Protein AF-A0A4Y2LRC3-F1 (afdb_monomer)

Solvent-accessible surface area (backbone atoms only — not comparable to full-atom values): 7958 Å² total; per-residue (Å²): 141,56,68,66,56,61,59,47,15,50,54,50,37,51,53,45,51,50,26,53,52,50,36,50,54,37,53,48,42,72,73,71,51,84,65,91,45,75,64,59,52,50,51,45,52,53,51,36,53,51,31,51,5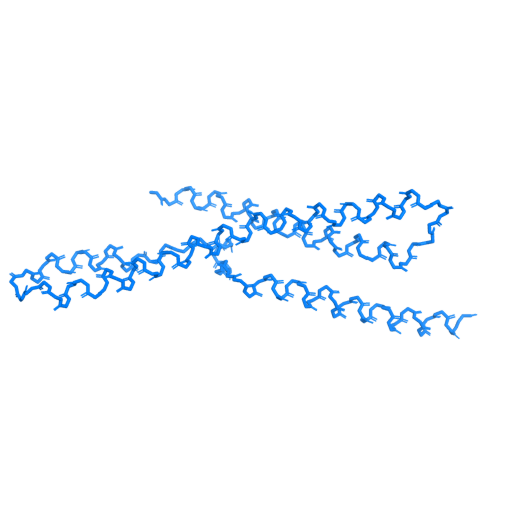1,54,40,47,66,54,46,52,58,39,21,49,53,36,51,51,46,52,53,52,47,52,52,58,62,50,49,64,75,72,54,67,96,83,55,70,65,64,52,51,54,52,48,56,61,68,64,55,82,80,63,62,29,40,62,83,76,38,75,41,43,73,63,57,56,55,48,54,53,50,49,52,50,51,51,50,51,52,50,57,57,50,50,56,58,54,69,75,74,111

Mean predicted aligned error: 13.16 Å

Foldseek 3Di:
DVVVLQVVLQVLLVLLVVLLVLLLVLLCCLVPPDDPDPVVNVVSVVSNVVSLVSNCVSLVVLQVVQVVLVVVLVVLVVVVVPVDDDCPPVVVVSVVVSVPPDHSANNVPGRRHPVVVVVSVVVSVVVSVVCVVVVVVVVVVD

Sequence (142 aa):
MTDFEECFSFSAFTIVLMSMISLFMTGYEIVFHNYDFPLDLLHSCVYAIYALSHLLLIIVPASITNEATEAAKSVAMSLPYEISSNEKELKFESQKCFFQKKFLTLWNIYVLDRSLIFTAIGTLLTYGILLGTLGKKLSVRM

InterPro domains:
  IPR013604 7TM chemosensory receptor [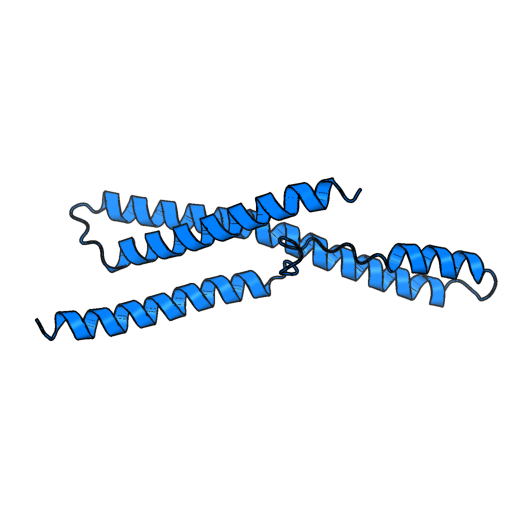PF08395] (3-131)

Organism: Araneus ventricosus (NCBI:txid182803)

Secondary structure (DSSP, 8-state):
--HHHHHHHHHHHHHHHHHHHHHHHHHHHHHH---SSHHHHHHHHHHHHHHHHHHHHHHHHHHHHHHHHHHHHHHHHHHHHHS-TT-HHHHHHHHHHHTS----EETTTEE--HHHHHHHHHHHHHHHHHHHHHHHHHHT--

Radius of gyration: 22.69 Å; Cα contacts (8 Å, |Δi|>4): 76; chains: 1; bounding box: 44×30×73 Å

Nearest PDB structures (foldseek):
  4j2c-assembly1_A  TM=4.897E-01  e=2.246E+00  Homo sapiens

pLDDT: mean 70.22, std 13.09, range [42.66, 89.94]

Structure (mmCIF, N/CA/C/O backbone):
data_AF-A0A4Y2LRC3-F1
#
_entry.id   AF-A0A4Y2LRC3-F1
#
loop_
_atom_site.group_PDB
_atom_site.id
_atom_site.type_symbol
_atom_site.label_atom_id
_atom_site.label_alt_id
_atom_site.label_comp_id
_atom_site.label_asym_id
_atom_site.label_entity_id
_atom_site.label_seq_id
_atom_site.pdbx_PDB_ins_code
_atom_site.Cartn_x
_atom_site.Cartn_y
_atom_site.Cartn_z
_atom_site.occupancy
_atom_site.B_iso_or_equiv
_atom_site.auth_seq_id
_atom_site.auth_comp_id
_atom_site.auth_asym_id
_atom_site.auth_atom_id
_atom_site.pdbx_PDB_model_num
ATOM 1 N N . MET A 1 1 ? -23.329 5.480 14.126 1.00 48.97 1 MET A N 1
ATOM 2 C CA . MET A 1 1 ? -21.961 5.737 13.619 1.00 48.97 1 MET A CA 1
ATOM 3 C C . MET A 1 1 ? -21.475 4.479 12.898 1.00 48.97 1 MET A C 1
ATOM 5 O O . MET A 1 1 ? -20.547 3.829 13.351 1.00 48.97 1 MET A O 1
ATOM 9 N N . THR A 1 2 ? -22.207 4.101 11.849 1.00 53.12 2 THR A N 1
ATOM 10 C CA . THR A 1 2 ? -22.029 2.907 10.994 1.00 53.12 2 THR A CA 1
ATOM 11 C C . THR A 1 2 ? -21.972 3.353 9.529 1.00 53.12 2 THR A C 1
ATOM 13 O O . THR A 1 2 ? -21.102 2.898 8.801 1.00 53.12 2 THR A O 1
ATOM 16 N N . ASP A 1 3 ? -22.752 4.380 9.158 1.00 56.75 3 ASP A N 1
ATOM 17 C CA . ASP A 1 3 ? -22.704 5.022 7.830 1.00 56.75 3 ASP A CA 1
ATOM 18 C C . ASP A 1 3 ? -21.314 5.523 7.418 1.00 56.75 3 ASP A C 1
ATOM 20 O O . ASP A 1 3 ? -20.931 5.433 6.254 1.00 56.75 3 ASP A O 1
ATOM 24 N N . PHE A 1 4 ? -20.543 6.065 8.368 1.00 58.94 4 PHE A N 1
ATOM 25 C CA . PHE A 1 4 ? -19.227 6.635 8.070 1.00 58.94 4 PHE A CA 1
ATOM 26 C C . PHE A 1 4 ? -18.216 5.551 7.689 1.00 58.94 4 PHE A C 1
ATOM 28 O O . PHE A 1 4 ? -17.394 5.757 6.806 1.00 58.94 4 PHE A O 1
ATOM 35 N N . GLU A 1 5 ? -18.296 4.387 8.332 1.00 59.19 5 GLU A N 1
ATOM 36 C CA . GLU A 1 5 ? -17.418 3.256 8.053 1.00 59.19 5 GLU A CA 1
ATOM 37 C C . GLU A 1 5 ? -17.792 2.615 6.717 1.00 59.19 5 GLU A C 1
ATOM 39 O O . GLU A 1 5 ? -16.923 2.417 5.878 1.00 59.19 5 GLU A O 1
ATOM 44 N N . GLU A 1 6 ? -19.082 2.407 6.455 1.00 63.38 6 GLU A N 1
ATOM 45 C CA . GLU A 1 6 ? -19.569 1.808 5.208 1.00 63.38 6 GLU A CA 1
ATOM 46 C C . GLU A 1 6 ? -19.241 2.674 3.975 1.00 63.38 6 GLU A C 1
ATOM 48 O O . GLU A 1 6 ? -18.749 2.164 2.965 1.00 63.38 6 GLU A O 1
ATOM 53 N N . CYS A 1 7 ? -19.397 4.002 4.080 1.00 64.31 7 CYS A N 1
ATOM 54 C CA . CYS A 1 7 ? -19.051 4.933 3.000 1.00 64.31 7 CYS A CA 1
ATOM 55 C C . CYS A 1 7 ? -17.537 5.028 2.754 1.00 64.31 7 CYS A C 1
ATOM 57 O O . CYS A 1 7 ? -17.090 5.084 1.606 1.00 64.31 7 CYS A O 1
ATOM 59 N N . PHE A 1 8 ? -16.729 5.063 3.818 1.00 69.50 8 PHE A N 1
ATOM 60 C CA . PHE A 1 8 ? -15.280 5.231 3.685 1.00 69.50 8 PHE A CA 1
ATOM 61 C C . PHE A 1 8 ? -14.576 3.924 3.318 1.00 69.50 8 PHE A C 1
ATOM 63 O O . PHE A 1 8 ? -13.542 3.945 2.657 1.00 69.50 8 PHE A O 1
ATOM 70 N N . SER A 1 9 ? -15.154 2.788 3.702 1.00 72.44 9 SER A N 1
ATOM 71 C CA . SER A 1 9 ? -14.594 1.459 3.486 1.00 72.44 9 SER A CA 1
ATOM 72 C C . SER A 1 9 ? -14.523 1.090 1.999 1.00 72.44 9 SER A C 1
ATOM 74 O O . SER A 1 9 ? -13.490 0.592 1.546 1.00 72.44 9 SER A O 1
ATOM 76 N N . PHE A 1 10 ? -15.554 1.420 1.207 1.00 73.06 10 PHE A N 1
ATOM 77 C CA . PHE A 1 10 ? -15.517 1.252 -0.253 1.00 73.06 10 PHE A CA 1
ATOM 78 C C . PHE A 1 10 ? -14.471 2.148 -0.909 1.00 73.06 10 PHE A C 1
ATOM 80 O O . PHE A 1 10 ? -13.665 1.695 -1.719 1.00 73.06 10 PHE A O 1
ATOM 87 N N . SER A 1 11 ? -14.468 3.429 -0.535 1.00 78.62 11 SER A N 1
ATOM 88 C CA . SER A 1 11 ? -13.529 4.407 -1.080 1.00 78.62 11 SER A CA 1
ATOM 89 C C . SER A 1 11 ? -12.087 3.990 -0.784 1.00 78.62 11 SER A C 1
ATOM 91 O O . SER A 1 11 ? -11.279 3.853 -1.702 1.00 78.62 11 SER A O 1
ATOM 93 N N . ALA A 1 12 ? -11.785 3.641 0.468 1.00 77.38 12 ALA A N 1
ATOM 94 C CA . ALA A 1 12 ? -10.482 3.127 0.871 1.00 77.38 12 ALA A CA 1
ATOM 95 C C . ALA A 1 12 ? -10.099 1.858 0.095 1.00 77.38 12 ALA A C 1
ATOM 97 O O . ALA A 1 12 ? -8.968 1.766 -0.381 1.00 77.38 12 ALA A O 1
ATOM 98 N N . PHE A 1 13 ? -11.033 0.916 -0.097 1.00 77.12 13 PHE A N 1
ATOM 99 C CA . PHE A 1 13 ? -10.801 -0.281 -0.911 1.00 77.12 13 PHE A CA 1
ATOM 100 C C . PHE A 1 13 ? -10.390 0.072 -2.340 1.00 77.12 13 PHE A C 1
ATOM 102 O O . PHE A 1 13 ? -9.365 -0.405 -2.827 1.00 77.12 13 PHE A O 1
ATOM 109 N N . THR A 1 14 ? -11.158 0.940 -2.999 1.00 79.25 14 THR A N 1
ATOM 110 C CA . THR A 1 14 ? -10.874 1.341 -4.380 1.00 79.25 14 THR A CA 1
ATOM 111 C C . THR A 1 14 ? -9.539 2.069 -4.501 1.00 79.25 14 THR A C 1
ATOM 113 O O . THR A 1 14 ? -8.779 1.774 -5.418 1.00 79.25 14 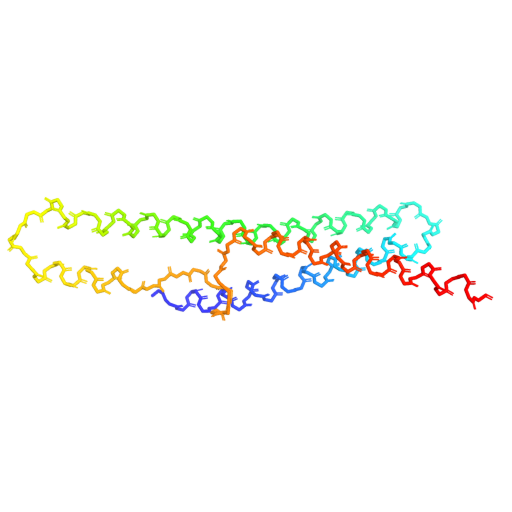THR A O 1
ATOM 116 N N . ILE A 1 15 ? -9.191 2.951 -3.558 1.00 85.50 15 ILE A N 1
ATOM 117 C CA . ILE A 1 15 ? -7.913 3.672 -3.595 1.00 85.50 15 ILE A CA 1
ATOM 118 C C . ILE A 1 15 ? -6.738 2.716 -3.372 1.00 85.50 15 ILE A C 1
ATOM 120 O O . ILE A 1 15 ? -5.737 2.809 -4.083 1.00 85.50 15 ILE A O 1
ATOM 124 N N . VAL A 1 16 ? -6.854 1.774 -2.431 1.00 83.94 16 VAL A N 1
ATOM 125 C CA . VAL A 1 16 ? -5.832 0.741 -2.197 1.00 83.94 16 VAL A CA 1
ATOM 126 C C . VAL A 1 16 ? -5.638 -0.108 -3.453 1.00 83.94 16 VAL A C 1
ATOM 128 O O . VAL A 1 16 ? -4.506 -0.269 -3.905 1.00 83.94 16 VAL A O 1
ATOM 131 N N . LEU A 1 17 ? -6.727 -0.580 -4.067 1.00 82.19 17 LEU A N 1
ATOM 132 C CA . LEU A 1 17 ? -6.675 -1.379 -5.291 1.00 82.19 17 LEU A CA 1
ATOM 133 C C . LEU A 1 17 ? -6.015 -0.610 -6.443 1.00 82.19 17 LEU A C 1
ATOM 135 O O . LEU A 1 17 ? -5.102 -1.127 -7.083 1.00 82.19 17 LEU A O 1
ATOM 139 N N . MET A 1 18 ? -6.432 0.637 -6.672 1.00 84.62 18 MET A N 1
ATOM 140 C CA . MET A 1 18 ? -5.853 1.491 -7.712 1.00 84.62 18 MET A CA 1
ATOM 141 C C . MET A 1 18 ? -4.368 1.755 -7.455 1.00 84.62 18 MET A C 1
ATOM 143 O O . MET A 1 18 ? -3.568 1.660 -8.379 1.00 84.62 18 MET A O 1
ATOM 147 N N . SER A 1 19 ? -3.974 1.993 -6.201 1.00 86.44 19 SER A N 1
ATOM 148 C CA . SER A 1 19 ? -2.568 2.202 -5.832 1.00 86.44 19 SER A CA 1
ATOM 149 C C . SER A 1 19 ? -1.721 0.952 -6.088 1.00 86.44 19 SER A C 1
ATOM 151 O O . SER A 1 19 ? -0.608 1.058 -6.599 1.00 86.44 19 SER A O 1
ATOM 153 N N . MET A 1 20 ? -2.248 -0.241 -5.787 1.00 84.00 20 MET A N 1
ATOM 154 C CA . MET A 1 20 ? -1.566 -1.511 -6.064 1.00 84.00 20 MET A CA 1
ATOM 155 C C . MET A 1 20 ? -1.413 -1.769 -7.567 1.00 84.00 20 MET A C 1
ATOM 157 O O . MET A 1 20 ? -0.337 -2.176 -8.006 1.00 84.00 20 MET A O 1
ATOM 161 N N . ILE A 1 21 ? -2.454 -1.496 -8.361 1.00 85.19 21 ILE A N 1
ATOM 162 C CA . ILE A 1 21 ? -2.399 -1.611 -9.826 1.00 85.19 21 ILE A CA 1
ATOM 163 C C . ILE A 1 21 ? -1.370 -0.628 -10.393 1.00 85.19 21 ILE A C 1
ATOM 165 O O . ILE A 1 21 ? -0.506 -1.035 -11.168 1.00 85.19 21 ILE A O 1
ATOM 169 N N . SER A 1 22 ? -1.404 0.640 -9.973 1.00 86.25 22 SER A N 1
ATOM 170 C CA . SER A 1 22 ? -0.436 1.654 -10.403 1.00 86.25 22 SER A CA 1
ATOM 171 C C . SER A 1 22 ? 0.999 1.255 -10.070 1.00 86.25 22 SER A C 1
ATOM 173 O O . SER A 1 22 ? 1.867 1.349 -10.934 1.00 86.25 22 SER A O 1
ATOM 175 N N . LEU A 1 23 ? 1.261 0.757 -8.856 1.00 86.88 23 LEU A N 1
ATOM 176 C CA . LEU A 1 23 ? 2.591 0.279 -8.463 1.00 86.88 23 LEU A CA 1
ATOM 177 C C . LEU A 1 23 ? 3.080 -0.867 -9.346 1.00 86.88 23 LEU A C 1
ATOM 179 O O . LEU A 1 23 ? 4.237 -0.868 -9.764 1.00 86.88 23 LEU A O 1
ATOM 183 N N . PHE A 1 24 ? 2.202 -1.821 -9.650 1.00 84.31 24 PHE A N 1
ATOM 184 C CA . PHE A 1 24 ? 2.539 -2.940 -10.520 1.00 84.31 24 PHE A CA 1
ATOM 185 C C . PHE A 1 24 ? 2.860 -2.481 -11.946 1.00 84.31 24 PHE A C 1
ATOM 187 O O . PHE A 1 24 ? 3.903 -2.845 -12.484 1.00 84.31 24 PHE A O 1
ATOM 194 N N . MET A 1 25 ? 2.001 -1.648 -12.538 1.00 83.44 25 MET A N 1
ATOM 195 C CA . MET A 1 25 ? 2.177 -1.162 -13.911 1.00 83.44 25 MET A CA 1
ATOM 196 C C . MET A 1 25 ? 3.430 -0.293 -14.047 1.00 83.44 25 MET A C 1
ATOM 198 O O . MET A 1 25 ? 4.211 -0.487 -14.972 1.00 83.44 25 MET A O 1
ATOM 202 N N . THR A 1 26 ? 3.675 0.595 -13.083 1.00 84.88 26 THR A N 1
ATOM 203 C CA . THR A 1 26 ? 4.872 1.451 -13.079 1.00 84.88 26 THR A CA 1
ATOM 204 C C . THR A 1 26 ? 6.139 0.629 -12.859 1.00 84.88 26 THR A C 1
ATOM 206 O O . THR A 1 26 ? 7.153 0.864 -13.503 1.00 84.88 26 THR A O 1
ATOM 209 N N . GLY A 1 27 ? 6.093 -0.373 -11.974 1.00 82.56 27 GLY A N 1
ATOM 210 C CA . GLY A 1 27 ? 7.211 -1.296 -11.776 1.00 82.56 27 GLY A CA 1
ATOM 211 C C . GLY A 1 27 ? 7.521 -2.110 -13.033 1.00 82.56 27 GLY A C 1
ATOM 212 O O . GLY A 1 27 ? 8.687 -2.319 -13.358 1.00 82.56 27 GLY A O 1
ATOM 213 N N . TYR A 1 28 ? 6.488 -2.530 -13.768 1.00 81.81 28 TYR A N 1
ATOM 214 C CA . TYR A 1 28 ? 6.647 -3.174 -15.069 1.00 81.81 28 TYR A CA 1
ATOM 215 C C . TYR A 1 28 ? 7.296 -2.230 -16.088 1.00 81.81 28 TYR A C 1
ATOM 217 O O . TYR A 1 28 ? 8.257 -2.614 -16.752 1.00 81.81 28 TYR A O 1
ATOM 225 N N . GLU A 1 29 ? 6.816 -0.991 -16.179 1.00 82.25 29 GLU A N 1
ATOM 226 C CA . GLU A 1 29 ? 7.363 0.023 -17.080 1.00 82.25 29 GLU A CA 1
ATOM 227 C C . GLU A 1 29 ? 8.842 0.298 -16.781 1.00 82.25 29 GLU A C 1
ATOM 229 O O . GLU A 1 29 ? 9.670 0.197 -17.678 1.00 82.25 29 GLU A O 1
ATOM 234 N N . ILE A 1 30 ? 9.211 0.479 -15.509 1.00 82.12 30 ILE A N 1
ATOM 235 C CA . ILE A 1 30 ? 10.605 0.701 -15.090 1.00 82.12 30 ILE A CA 1
ATOM 236 C C . ILE A 1 30 ? 11.544 -0.422 -15.556 1.00 82.12 30 ILE A C 1
ATOM 238 O O . ILE A 1 30 ? 12.699 -0.165 -15.893 1.00 82.12 30 ILE A O 1
ATOM 242 N N . VAL A 1 31 ? 11.074 -1.672 -15.553 1.00 80.81 31 VAL A N 1
ATOM 243 C CA . VAL A 1 31 ? 11.904 -2.844 -15.877 1.00 80.81 31 VAL A CA 1
ATOM 244 C C . VAL A 1 31 ? 11.970 -3.120 -17.378 1.00 80.81 31 VAL A C 1
ATOM 246 O O . VAL A 1 31 ? 13.019 -3.532 -17.871 1.00 80.81 31 VAL A O 1
ATOM 249 N N . PHE A 1 32 ? 10.858 -2.958 -18.095 1.00 78.19 32 PHE A N 1
ATOM 250 C CA . PHE A 1 32 ? 10.725 -3.419 -19.482 1.00 78.19 32 PHE A CA 1
ATOM 251 C C . PHE A 1 32 ? 10.676 -2.297 -20.513 1.00 78.19 32 PHE A C 1
ATOM 253 O O . PHE A 1 32 ? 10.803 -2.573 -21.707 1.00 78.19 32 PHE A O 1
ATOM 260 N N . HIS A 1 33 ? 10.474 -1.052 -20.091 1.00 79.56 33 HIS A N 1
ATOM 261 C CA . HIS A 1 33 ? 10.470 0.077 -21.002 1.00 79.56 33 HIS A CA 1
ATOM 262 C C . HIS A 1 33 ? 11.905 0.508 -21.309 1.00 79.56 33 HIS A C 1
ATOM 264 O O . HIS A 1 33 ? 12.718 0.740 -20.413 1.00 79.56 33 HIS A O 1
ATOM 270 N N . ASN A 1 34 ? 12.224 0.618 -22.599 1.00 77.50 34 ASN A N 1
ATOM 271 C CA . ASN A 1 34 ? 13.476 1.220 -23.033 1.00 77.50 34 ASN A CA 1
ATOM 272 C C . ASN A 1 34 ? 13.302 2.733 -22.965 1.00 77.50 34 ASN A C 1
ATOM 274 O O . ASN A 1 34 ? 12.673 3.328 -23.832 1.00 77.50 34 ASN A O 1
ATOM 278 N N . TYR A 1 35 ? 13.819 3.337 -21.903 1.00 79.50 35 TYR A N 1
ATOM 279 C CA . TYR A 1 35 ? 13.768 4.780 -21.737 1.00 79.50 35 TYR A CA 1
ATOM 280 C C . TYR A 1 35 ? 14.775 5.452 -22.671 1.00 79.50 35 TYR A C 1
ATOM 282 O O . TYR A 1 35 ? 15.985 5.332 -22.475 1.00 79.50 35 TYR A O 1
ATOM 290 N N . ASP A 1 36 ? 14.266 6.188 -23.659 1.00 81.31 36 ASP A N 1
ATOM 291 C CA . ASP A 1 36 ? 15.091 7.006 -24.554 1.00 81.31 36 ASP A CA 1
ATOM 292 C C . ASP A 1 36 ? 15.739 8.183 -23.803 1.00 81.31 36 ASP A C 1
ATOM 294 O O . ASP A 1 36 ? 16.846 8.614 -24.137 1.00 81.31 36 ASP A O 1
ATOM 298 N N . PHE A 1 37 ? 15.081 8.674 -22.743 1.00 81.25 37 PHE A N 1
ATOM 299 C CA . PHE A 1 37 ? 15.563 9.775 -21.915 1.00 81.25 37 PHE A CA 1
ATOM 300 C C . PHE A 1 37 ? 15.589 9.418 -20.421 1.00 81.25 37 PHE A C 1
ATOM 302 O O . PHE A 1 37 ? 14.636 8.848 -19.887 1.00 81.25 37 PHE A O 1
ATOM 309 N N . PRO A 1 38 ? 16.633 9.836 -19.678 1.00 82.56 38 PRO A N 1
ATOM 310 C CA . PRO A 1 38 ? 16.731 9.577 -18.238 1.00 82.56 38 PRO A CA 1
ATOM 311 C C . PRO A 1 38 ? 15.636 10.282 -17.420 1.00 82.56 38 PRO A C 1
ATOM 313 O O . PRO A 1 38 ? 15.347 9.874 -16.295 1.00 82.56 38 PRO A O 1
ATOM 316 N N . LEU A 1 39 ? 15.018 11.332 -17.974 1.00 87.38 39 LEU A N 1
ATOM 317 C CA . LEU A 1 39 ? 13.916 12.052 -17.339 1.00 87.38 39 LEU A CA 1
ATOM 318 C C . LEU A 1 39 ? 12.659 11.180 -17.208 1.00 87.38 39 LEU A C 1
ATOM 320 O O . LEU A 1 39 ? 11.977 11.260 -16.189 1.00 87.38 39 LEU A O 1
ATOM 324 N N . ASP A 1 40 ? 12.389 10.319 -18.187 1.00 84.19 40 ASP A N 1
ATOM 325 C CA . ASP A 1 40 ? 11.193 9.469 -18.221 1.00 84.19 40 ASP A CA 1
ATOM 326 C C . ASP A 1 40 ? 11.281 8.338 -17.185 1.00 84.19 40 ASP A C 1
ATOM 328 O O . ASP A 1 40 ? 10.312 8.029 -16.482 1.00 84.19 40 ASP A O 1
ATOM 332 N N . LEU A 1 41 ? 12.486 7.788 -16.999 1.00 84.69 41 LEU A N 1
ATOM 333 C CA . LEU A 1 41 ? 12.778 6.851 -15.914 1.00 84.69 41 LEU A CA 1
ATOM 334 C C . LEU A 1 41 ? 12.607 7.524 -14.545 1.00 84.69 41 LEU A C 1
ATOM 336 O O . LEU A 1 41 ? 12.005 6.952 -13.635 1.00 84.69 41 LEU A O 1
ATOM 340 N N . LEU A 1 42 ? 13.117 8.750 -14.389 1.00 87.31 42 LEU A N 1
ATOM 341 C CA . LEU A 1 42 ? 12.963 9.511 -13.150 1.00 87.31 42 LEU A CA 1
ATOM 342 C C . LEU A 1 42 ? 11.485 9.815 -12.863 1.00 87.31 42 LEU A C 1
ATOM 344 O O . LEU A 1 42 ? 11.044 9.660 -11.725 1.00 87.31 42 LEU A O 1
ATO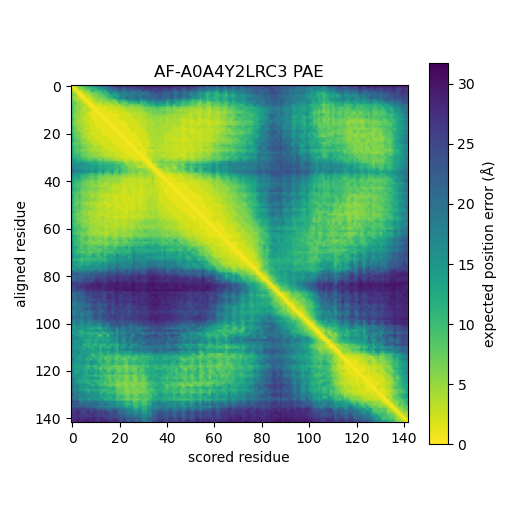M 348 N N . HIS A 1 43 ? 10.710 10.181 -13.886 1.00 86.69 43 HIS A N 1
ATOM 349 C CA . HIS A 1 43 ? 9.271 10.403 -13.772 1.00 86.69 43 HIS A CA 1
ATOM 350 C C . HIS A 1 43 ? 8.539 9.140 -13.299 1.00 86.69 43 HIS A C 1
ATOM 352 O O . HIS A 1 43 ? 7.772 9.196 -12.336 1.00 86.69 43 HIS A O 1
ATOM 358 N N . SER A 1 44 ? 8.856 7.989 -13.898 1.00 85.44 44 SER A N 1
ATOM 359 C CA . SER A 1 44 ? 8.298 6.686 -13.515 1.00 85.44 44 SER A CA 1
ATOM 360 C C . SER A 1 44 ? 8.634 6.329 -12.060 1.00 85.44 44 SER A C 1
ATOM 362 O O . SER A 1 44 ? 7.760 5.940 -11.285 1.00 85.44 44 SER A O 1
ATOM 364 N N . CYS A 1 45 ? 9.882 6.543 -11.631 1.00 85.44 45 CYS A N 1
ATOM 365 C CA . CYS A 1 45 ? 10.301 6.323 -10.244 1.00 85.44 45 CYS A CA 1
ATOM 366 C C . CYS A 1 45 ? 9.559 7.229 -9.248 1.00 85.44 45 CYS A C 1
ATOM 368 O O . CYS A 1 45 ? 9.106 6.761 -8.202 1.00 85.44 45 CYS A O 1
ATOM 370 N N . VAL A 1 46 ? 9.407 8.519 -9.562 1.00 89.56 46 VAL A N 1
ATOM 371 C CA . VAL A 1 46 ? 8.671 9.469 -8.711 1.00 89.56 46 VAL A CA 1
ATOM 372 C C . VAL A 1 46 ? 7.202 9.063 -8.595 1.00 89.56 46 VAL A C 1
ATOM 374 O O . VAL A 1 46 ? 6.651 9.073 -7.493 1.00 89.56 46 VAL A O 1
ATOM 377 N N . TYR A 1 47 ? 6.582 8.647 -9.700 1.00 89.94 47 TYR A N 1
ATOM 378 C CA . TYR A 1 47 ? 5.202 8.170 -9.699 1.00 89.94 47 TYR A CA 1
ATOM 379 C C . TYR A 1 47 ? 5.030 6.894 -8.855 1.00 89.94 47 TYR A C 1
ATOM 381 O O . TYR A 1 47 ? 4.096 6.805 -8.055 1.00 89.94 47 TYR A O 1
ATOM 389 N N . ALA A 1 48 ? 5.974 5.948 -8.930 1.00 87.19 48 ALA A N 1
ATOM 390 C CA . ALA A 1 48 ? 5.971 4.756 -8.081 1.00 87.19 48 ALA A CA 1
ATOM 391 C C . ALA A 1 48 ? 6.071 5.107 -6.583 1.00 87.19 48 ALA A C 1
ATOM 393 O O . ALA A 1 48 ? 5.310 4.580 -5.768 1.00 87.19 48 ALA A O 1
ATOM 394 N N . ILE A 1 49 ? 6.959 6.036 -6.208 1.00 88.50 49 ILE A N 1
ATOM 395 C CA . ILE A 1 49 ? 7.089 6.511 -4.818 1.00 88.50 49 ILE A CA 1
ATOM 396 C C . ILE A 1 49 ? 5.795 7.184 -4.353 1.00 88.50 49 ILE A C 1
ATOM 398 O O . ILE A 1 49 ? 5.350 6.962 -3.225 1.00 88.50 49 ILE A O 1
ATOM 402 N N . TYR A 1 50 ? 5.160 7.977 -5.215 1.00 89.62 50 TYR A N 1
ATOM 403 C CA . TYR A 1 50 ? 3.893 8.635 -4.914 1.00 89.62 50 TYR A CA 1
ATOM 404 C C . TYR A 1 50 ? 2.763 7.625 -4.657 1.00 89.62 50 TYR A C 1
ATOM 406 O O . TYR A 1 50 ? 2.061 7.738 -3.646 1.00 89.62 50 TYR A O 1
ATOM 414 N N . ALA A 1 51 ? 2.630 6.606 -5.513 1.00 86.88 51 ALA A N 1
ATOM 415 C CA . ALA A 1 51 ? 1.635 5.544 -5.365 1.00 86.88 51 ALA A CA 1
ATOM 416 C C . ALA A 1 51 ? 1.866 4.708 -4.092 1.00 86.88 51 ALA A C 1
ATOM 418 O O . ALA A 1 51 ? 0.919 4.408 -3.362 1.00 86.88 51 ALA A O 1
ATOM 419 N N . LEU A 1 52 ? 3.128 4.402 -3.766 1.00 84.94 52 LEU A N 1
ATOM 420 C CA . LEU A 1 52 ? 3.485 3.728 -2.514 1.00 84.94 52 LEU A CA 1
ATOM 421 C C . LEU A 1 52 ? 3.128 4.581 -1.294 1.00 84.94 52 LEU A C 1
ATOM 423 O O . LEU A 1 52 ? 2.577 4.078 -0.317 1.00 84.94 52 LEU A O 1
ATOM 427 N N . SER A 1 53 ? 3.413 5.880 -1.359 1.00 86.94 53 SER A N 1
ATOM 428 C CA . SER A 1 53 ? 3.105 6.816 -0.276 1.00 86.94 53 SER A CA 1
ATOM 429 C C . SER A 1 53 ? 1.597 6.908 -0.029 1.00 86.94 53 SER A C 1
ATOM 431 O O . SER A 1 53 ? 1.172 6.902 1.123 1.00 86.94 53 SER A O 1
ATOM 433 N N . HIS A 1 54 ? 0.784 6.921 -1.092 1.00 84.56 54 HIS A N 1
ATOM 434 C CA . HIS A 1 54 ? -0.681 6.891 -0.990 1.00 84.56 54 HIS A CA 1
ATOM 435 C C . HIS A 1 54 ? -1.191 5.606 -0.337 1.00 84.56 54 HIS A C 1
ATOM 437 O O . HIS A 1 54 ? -2.032 5.659 0.561 1.00 84.56 54 HIS A O 1
ATOM 443 N N . LEU A 1 55 ? -0.644 4.459 -0.741 1.00 84.25 55 LEU A N 1
ATOM 444 C CA . LEU A 1 55 ? -0.987 3.167 -0.156 1.00 84.25 55 LEU A CA 1
ATOM 445 C C . LEU A 1 55 ? -0.692 3.141 1.355 1.00 84.25 55 LEU A C 1
ATOM 447 O O . LEU A 1 55 ? -1.542 2.741 2.154 1.00 84.25 55 LEU A O 1
ATOM 451 N N . LEU A 1 56 ? 0.488 3.620 1.760 1.00 81.06 56 LEU A N 1
ATOM 452 C CA . LEU A 1 56 ? 0.886 3.697 3.168 1.00 81.06 56 LEU A CA 1
ATOM 453 C C . LEU A 1 56 ? 0.026 4.683 3.964 1.00 81.06 56 LEU A C 1
ATOM 455 O O . LEU A 1 56 ? -0.350 4.376 5.094 1.00 81.06 56 LEU A O 1
ATOM 459 N N . LEU A 1 57 ? -0.327 5.830 3.377 1.00 85.38 57 LEU A N 1
ATOM 460 C CA . LEU A 1 57 ? -1.161 6.845 4.022 1.00 85.38 57 LEU A CA 1
ATOM 461 C C . LEU A 1 57 ? -2.541 6.305 4.418 1.00 85.38 57 LEU A C 1
ATOM 463 O O . LEU A 1 57 ? -3.124 6.798 5.375 1.00 85.38 57 LEU A O 1
ATOM 467 N N . ILE A 1 58 ? -3.056 5.295 3.717 1.00 82.81 58 ILE A N 1
ATOM 468 C CA . ILE A 1 58 ? -4.348 4.675 4.034 1.00 82.81 58 ILE A CA 1
ATOM 469 C C . ILE A 1 58 ? -4.170 3.514 5.011 1.00 82.81 58 ILE A C 1
ATOM 471 O O . ILE A 1 58 ? -4.879 3.436 6.015 1.00 82.81 58 ILE A O 1
ATOM 475 N N . ILE A 1 59 ? -3.215 2.617 4.748 1.00 80.75 59 ILE A N 1
ATOM 476 C CA . ILE A 1 59 ? -3.073 1.385 5.535 1.00 80.75 59 ILE A CA 1
ATOM 477 C C . ILE A 1 59 ? -2.534 1.665 6.942 1.00 80.75 59 ILE A C 1
ATOM 479 O O . ILE A 1 59 ? -3.015 1.071 7.906 1.00 80.75 59 ILE A O 1
ATOM 483 N N . VAL A 1 60 ? -1.562 2.572 7.090 1.00 77.56 60 VAL A N 1
ATOM 484 C CA . VAL A 1 60 ? -0.913 2.852 8.382 1.00 77.56 60 VAL A CA 1
ATOM 485 C C . VAL A 1 60 ? -1.897 3.384 9.432 1.00 77.56 60 VAL A C 1
ATOM 487 O O . VAL A 1 60 ? -2.012 2.751 10.484 1.00 77.56 60 VAL A O 1
ATOM 490 N N . PRO A 1 61 ? -2.638 4.486 9.206 1.00 76.38 61 PRO A N 1
ATOM 491 C CA . PRO A 1 61 ? -3.584 4.978 10.203 1.00 76.38 61 PRO A CA 1
ATOM 492 C C . PRO A 1 61 ? -4.722 3.988 10.454 1.00 76.38 61 PRO A C 1
ATOM 494 O O . PRO A 1 61 ? -5.097 3.802 11.607 1.00 76.38 61 PRO A O 1
ATOM 497 N N . ALA A 1 62 ? -5.213 3.290 9.424 1.00 76.31 62 ALA A N 1
ATOM 498 C CA . ALA A 1 62 ? -6.238 2.266 9.611 1.00 76.31 62 ALA A CA 1
ATOM 499 C C . ALA A 1 62 ? -5.755 1.113 10.511 1.00 76.31 62 ALA A C 1
ATOM 501 O O . ALA A 1 62 ? -6.475 0.697 11.417 1.00 76.31 62 ALA A O 1
ATOM 502 N N . SER A 1 63 ? -4.515 0.647 10.323 1.00 74.06 63 SER A N 1
ATOM 503 C CA . SER A 1 63 ? -3.899 -0.372 11.180 1.00 74.06 63 SER A CA 1
ATOM 504 C C . SER A 1 63 ? -3.708 0.127 12.614 1.00 74.06 63 SER A C 1
ATOM 506 O O . SER A 1 63 ? -3.990 -0.611 13.553 1.00 74.06 63 SER A O 1
ATOM 508 N N . ILE A 1 64 ? -3.264 1.376 12.805 1.00 75.38 64 ILE A N 1
ATOM 509 C CA . ILE A 1 64 ? -3.091 1.971 14.142 1.00 75.38 64 ILE A CA 1
ATOM 510 C C . ILE A 1 64 ? -4.440 2.088 14.858 1.00 75.38 64 ILE A C 1
ATOM 512 O O . ILE A 1 64 ? -4.543 1.747 16.034 1.00 75.38 64 ILE A O 1
ATOM 516 N N . THR A 1 65 ? -5.489 2.535 14.166 1.00 77.50 65 THR A N 1
ATOM 517 C CA . THR A 1 65 ? -6.838 2.622 14.736 1.00 77.50 65 THR A CA 1
ATOM 518 C C . THR A 1 65 ? -7.384 1.241 15.106 1.00 77.50 65 THR A C 1
ATOM 520 O O . THR A 1 65 ? -7.986 1.094 16.172 1.00 77.50 65 THR A O 1
ATOM 523 N N . ASN A 1 66 ? -7.134 0.217 14.286 1.00 74.94 66 ASN A N 1
ATOM 524 C CA . ASN A 1 66 ? -7.517 -1.161 14.598 1.00 74.94 66 ASN A CA 1
ATOM 525 C C . ASN A 1 66 ? -6.780 -1.703 15.833 1.00 74.94 66 ASN A C 1
ATOM 527 O O . ASN A 1 66 ? -7.417 -2.257 16.729 1.00 74.94 66 ASN A O 1
ATOM 531 N N . GLU A 1 67 ? -5.467 -1.488 15.932 1.00 74.44 67 GLU A N 1
ATOM 532 C CA . GLU A 1 67 ? -4.671 -1.876 17.105 1.00 74.44 67 GLU A CA 1
ATOM 533 C C . GLU A 1 67 ? -5.118 -1.144 18.377 1.00 74.44 67 GLU A C 1
ATOM 535 O O . GLU A 1 67 ? -5.282 -1.767 19.427 1.00 74.44 67 GLU A O 1
ATOM 540 N N . ALA A 1 68 ? -5.374 0.166 18.289 1.00 74.44 68 ALA A N 1
ATOM 541 C CA . ALA A 1 68 ? -5.864 0.964 19.409 1.00 74.44 68 ALA A CA 1
ATOM 542 C C . ALA A 1 68 ? -7.249 0.501 19.882 1.00 74.44 68 ALA A C 1
ATOM 544 O O . ALA A 1 68 ? -7.520 0.489 21.083 1.00 74.44 68 ALA A O 1
ATOM 545 N N . THR A 1 69 ? -8.111 0.075 18.956 1.00 73.12 69 THR A N 1
ATOM 546 C CA . THR A 1 69 ? -9.440 -0.454 19.285 1.00 73.12 69 THR A CA 1
ATOM 547 C C . THR A 1 69 ? -9.341 -1.791 20.019 1.00 73.12 69 THR A C 1
ATOM 549 O O . THR A 1 69 ? -10.017 -1.985 21.029 1.00 73.12 69 THR A O 1
ATOM 552 N N . GLU A 1 70 ? -8.455 -2.691 19.588 1.00 73.62 70 GLU A N 1
ATOM 553 C CA . GLU A 1 70 ? -8.214 -3.955 20.298 1.00 73.62 70 GLU A CA 1
ATOM 554 C C . GLU A 1 70 ? -7.552 -3.746 21.665 1.00 73.62 70 GLU A C 1
ATOM 556 O O . GLU A 1 70 ? -7.933 -4.403 22.635 1.00 73.62 70 GLU A O 1
ATOM 561 N N . ALA A 1 71 ? -6.624 -2.792 21.788 1.00 74.19 71 ALA A N 1
ATOM 562 C CA . ALA A 1 71 ? -6.035 -2.423 23.073 1.00 74.19 71 ALA A CA 1
ATOM 563 C C . ALA A 1 71 ? -7.079 -1.822 24.032 1.00 74.19 71 ALA A C 1
ATOM 565 O O . ALA A 1 71 ? -7.156 -2.211 25.194 1.00 74.19 71 ALA A O 1
ATOM 566 N N . ALA A 1 72 ? -7.938 -0.922 23.549 1.00 71.75 72 ALA A N 1
ATOM 567 C CA . ALA A 1 72 ? -9.019 -0.355 24.352 1.00 71.75 72 ALA A CA 1
ATOM 568 C C . ALA A 1 72 ? -10.025 -1.430 24.789 1.00 71.75 72 ALA A C 1
ATOM 570 O O . ALA A 1 72 ? -10.497 -1.423 25.925 1.00 71.75 72 ALA A O 1
ATOM 571 N N . LYS A 1 73 ? -10.326 -2.389 23.910 1.00 69.69 73 LYS A N 1
ATOM 572 C CA . LYS A 1 73 ? -11.217 -3.511 24.205 1.00 69.69 73 LYS A CA 1
ATOM 573 C C . LYS A 1 73 ? -10.619 -4.488 25.213 1.00 69.69 73 LYS A C 1
ATOM 575 O O . LYS A 1 73 ? -11.350 -4.953 26.084 1.00 69.69 73 LYS A O 1
ATOM 580 N N . SER A 1 74 ? -9.324 -4.795 25.133 1.00 70.19 74 SER A N 1
ATOM 581 C CA . SER A 1 74 ? -8.668 -5.669 26.113 1.00 70.19 74 SER A CA 1
ATOM 582 C C . SER A 1 74 ? -8.665 -5.034 27.507 1.00 70.19 74 SER A C 1
ATOM 584 O O . SER A 1 74 ? -9.040 -5.698 28.472 1.00 70.19 74 SER A O 1
ATOM 586 N N . VAL A 1 75 ? -8.388 -3.726 27.594 1.00 71.81 75 VAL A N 1
ATOM 587 C CA . VAL A 1 75 ? -8.485 -2.942 28.838 1.00 71.81 75 VAL A CA 1
ATOM 588 C C . VAL A 1 75 ? -9.925 -2.894 29.360 1.00 71.81 75 VAL A C 1
ATOM 590 O O . VAL A 1 75 ? -10.172 -3.100 30.550 1.00 71.81 75 VAL A O 1
ATOM 593 N N . ALA A 1 76 ? -10.903 -2.681 28.479 1.00 66.88 76 ALA A N 1
ATOM 594 C CA . ALA A 1 76 ? -12.315 -2.684 28.846 1.00 66.88 76 ALA A CA 1
ATOM 595 C C . ALA A 1 76 ? -12.817 -4.063 29.300 1.00 66.88 76 ALA A C 1
ATOM 597 O O . ALA A 1 76 ? -13.708 -4.126 30.139 1.00 66.88 76 ALA A O 1
ATOM 598 N N . MET A 1 77 ? -12.252 -5.163 28.790 1.00 66.06 77 MET A N 1
ATOM 599 C CA . MET A 1 77 ? -12.548 -6.516 29.273 1.00 66.06 77 MET A CA 1
ATOM 600 C C . MET A 1 77 ? -11.868 -6.831 30.612 1.00 66.06 77 MET A C 1
ATOM 602 O O . MET A 1 77 ? -12.423 -7.609 31.387 1.00 66.06 77 MET A O 1
ATOM 606 N N . SER A 1 78 ? -10.715 -6.226 30.923 1.00 64.94 78 SER A N 1
ATOM 607 C CA . SER A 1 78 ? -10.060 -6.385 32.231 1.00 64.94 78 SER A CA 1
ATOM 608 C C . SER A 1 78 ? -10.678 -5.519 33.336 1.00 64.94 78 SER A C 1
ATOM 610 O O . SER A 1 78 ? -10.711 -5.946 34.487 1.00 64.94 78 SER A O 1
ATOM 612 N N . LEU A 1 79 ? -11.238 -4.348 33.003 1.00 62.44 79 LEU A N 1
ATOM 613 C CA . LEU A 1 79 ? -11.907 -3.448 33.958 1.00 62.44 79 LEU A CA 1
ATOM 614 C C . LEU A 1 79 ? -13.011 -4.116 34.818 1.00 62.44 79 LEU A C 1
ATOM 616 O O . LEU A 1 79 ? -13.016 -3.940 36.038 1.00 62.44 79 LEU A O 1
ATOM 620 N N . PRO A 1 80 ? -13.952 -4.903 34.256 1.00 59.00 80 PRO A N 1
ATOM 621 C CA . PRO A 1 80 ? -14.986 -5.569 35.041 1.00 59.00 80 PRO A CA 1
ATOM 622 C C . PRO A 1 80 ? -14.455 -6.723 35.901 1.00 59.00 80 PRO A C 1
ATOM 624 O O . PRO A 1 80 ? -15.217 -7.247 36.711 1.00 59.00 80 PRO A O 1
ATOM 627 N N . TYR A 1 81 ? -13.196 -7.145 35.764 1.00 54.81 81 TYR A N 1
ATOM 628 C CA . TYR A 1 81 ? -12.590 -8.102 36.694 1.00 54.81 81 TYR A CA 1
ATOM 629 C C . TYR A 1 81 ? -12.151 -7.419 38.004 1.00 54.81 81 TYR A C 1
ATOM 631 O O . TYR A 1 81 ? -12.220 -8.031 39.066 1.00 54.81 81 TYR A O 1
ATOM 639 N N . GLU A 1 82 ? -11.790 -6.133 37.943 1.00 53.56 82 GLU A N 1
ATOM 640 C CA . GLU A 1 82 ? -11.425 -5.302 39.101 1.00 53.56 82 GLU A CA 1
ATOM 641 C C . GLU A 1 82 ? -12.642 -4.681 39.805 1.00 53.56 82 GLU A C 1
ATOM 643 O O . GLU A 1 82 ? -12.658 -4.534 41.028 1.00 53.56 82 GLU A O 1
ATOM 648 N N . ILE A 1 83 ? -13.696 -4.344 39.054 1.00 53.53 83 ILE A N 1
ATOM 649 C CA . ILE A 1 83 ? -14.900 -3.726 39.618 1.00 53.53 83 ILE A CA 1
ATOM 650 C C . ILE A 1 83 ? -15.805 -4.823 40.197 1.00 53.53 83 ILE A C 1
ATOM 652 O O . ILE A 1 83 ? -16.394 -5.649 39.485 1.00 53.53 83 ILE A O 1
ATOM 656 N N . SER A 1 84 ? -15.846 -4.834 41.529 1.00 48.53 84 SER A N 1
ATOM 657 C CA . SER A 1 84 ? -16.457 -5.845 42.390 1.00 48.53 84 SER A CA 1
ATOM 658 C C . SER A 1 84 ? -17.888 -6.258 42.007 1.00 48.53 84 SER A C 1
ATOM 660 O O . SER A 1 84 ? -18.639 -5.540 41.354 1.00 48.53 84 SER A O 1
ATOM 662 N N . SER A 1 85 ? -18.234 -7.462 42.461 1.00 52.25 85 SER A N 1
ATOM 663 C CA . SER A 1 85 ? -19.431 -8.298 42.278 1.00 52.25 85 SER A CA 1
ATOM 664 C C . SER A 1 85 ? -20.847 -7.665 42.274 1.00 52.25 85 SER A C 1
ATOM 666 O O . SER A 1 85 ? -21.808 -8.432 42.179 1.00 52.25 85 SER A O 1
ATOM 668 N N . ASN A 1 86 ? -21.045 -6.349 42.382 1.00 53.78 86 ASN A N 1
ATOM 669 C CA . ASN A 1 86 ? -22.352 -5.799 42.767 1.00 53.78 86 ASN A CA 1
ATOM 670 C C . ASN A 1 86 ? -23.301 -5.402 41.618 1.00 53.78 86 ASN A C 1
ATOM 672 O O . ASN A 1 86 ? -24.486 -5.219 41.866 1.00 53.78 86 ASN A O 1
ATOM 676 N N . GLU A 1 87 ? -22.845 -5.331 40.363 1.00 55.59 87 GLU A N 1
ATOM 677 C CA . GLU A 1 87 ? -23.692 -4.875 39.243 1.00 55.59 87 GLU A CA 1
ATOM 678 C C . GLU A 1 87 ? -23.549 -5.783 38.009 1.00 55.59 87 GLU A C 1
ATOM 680 O O . GLU A 1 87 ? -22.806 -5.514 37.064 1.00 55.59 87 GLU A O 1
ATOM 685 N N . LYS A 1 88 ? -24.252 -6.923 38.027 1.00 56.66 88 LYS A N 1
ATOM 686 C CA . LYS A 1 88 ? -24.232 -7.909 36.929 1.00 56.66 88 LYS A CA 1
ATOM 687 C C . LYS A 1 88 ? -24.940 -7.420 35.657 1.00 56.66 88 LYS A C 1
ATOM 689 O O . LYS A 1 88 ? -24.538 -7.819 34.569 1.00 56.66 88 LYS A O 1
ATOM 694 N N . GLU A 1 89 ? -25.946 -6.554 35.776 1.00 56.88 89 GLU A N 1
ATOM 695 C CA . GLU A 1 89 ? -26.698 -6.018 34.626 1.00 56.88 89 GLU A CA 1
ATOM 696 C C . GLU A 1 89 ? -25.909 -4.951 33.851 1.00 56.88 89 GLU A C 1
ATOM 698 O O . GLU A 1 89 ? -25.824 -5.029 32.626 1.00 56.88 89 GLU A O 1
ATOM 703 N N . LEU A 1 90 ? -25.222 -4.034 34.546 1.00 55.84 90 LEU A N 1
ATOM 704 C CA . LEU A 1 90 ? -24.338 -3.038 33.917 1.00 55.84 90 LEU A CA 1
ATOM 705 C C . LEU A 1 90 ? -23.112 -3.682 33.250 1.00 55.84 90 LEU A C 1
ATOM 707 O O . LEU A 1 90 ? -22.674 -3.233 32.185 1.00 55.84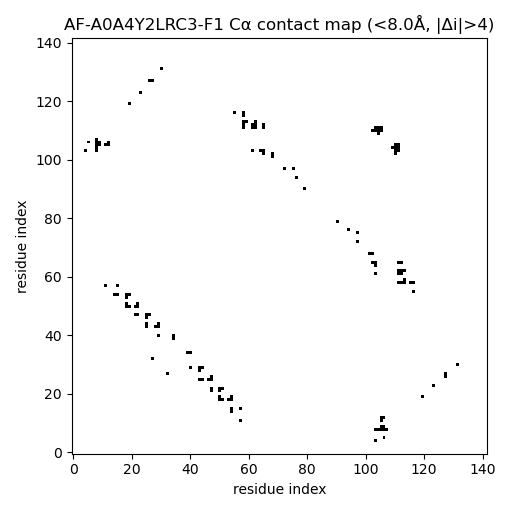 90 LEU A O 1
ATOM 711 N N . LYS A 1 91 ? -22.592 -4.786 33.810 1.00 54.81 91 LYS A N 1
ATOM 712 C CA . LYS A 1 91 ? -21.573 -5.619 33.142 1.00 54.81 91 LYS A CA 1
ATOM 713 C C . LYS A 1 91 ? -22.081 -6.207 31.828 1.00 54.81 91 LYS A C 1
ATOM 715 O O . LYS A 1 91 ? -21.336 -6.220 30.855 1.00 54.81 91 LYS A O 1
ATOM 720 N N . PHE A 1 92 ? -23.328 -6.671 31.779 1.00 53.97 92 PHE A N 1
ATOM 721 C CA . PHE A 1 92 ? -23.878 -7.315 30.587 1.00 53.97 92 PHE A CA 1
ATOM 722 C C . PHE A 1 92 ? -24.127 -6.321 29.449 1.00 53.97 92 PHE A C 1
ATOM 724 O O . PHE A 1 92 ? -23.773 -6.612 28.309 1.00 53.97 92 PHE A O 1
ATOM 731 N N . GLU A 1 93 ? -24.686 -5.143 29.738 1.00 55.41 93 GLU A N 1
ATOM 732 C CA . GLU A 1 93 ? -24.923 -4.113 28.716 1.00 55.41 93 GLU A CA 1
ATOM 733 C C . GLU A 1 93 ? -23.624 -3.498 28.182 1.00 55.41 93 GLU A C 1
ATOM 735 O O . GLU A 1 93 ? -23.456 -3.375 26.966 1.00 55.41 93 GLU A O 1
ATOM 740 N N . SER A 1 94 ? -22.668 -3.180 29.064 1.00 52.84 94 SER A N 1
ATOM 741 C CA . SER A 1 94 ? -21.352 -2.680 28.643 1.00 52.84 94 SER A CA 1
ATOM 742 C C . SER A 1 94 ? -20.616 -3.718 27.799 1.00 52.84 94 SER A C 1
ATOM 744 O O . SER A 1 94 ? -20.150 -3.401 26.705 1.00 52.84 94 SER A O 1
ATOM 746 N N . GLN A 1 95 ? -20.609 -4.983 28.226 1.00 52.94 95 GLN A N 1
ATOM 747 C CA . GLN A 1 95 ? -20.050 -6.087 27.453 1.00 52.94 95 GLN A CA 1
ATOM 748 C C . GLN A 1 95 ? -20.737 -6.215 26.083 1.00 52.94 95 GLN A C 1
ATOM 750 O O . GLN A 1 95 ? -20.043 -6.366 25.083 1.00 52.94 95 GLN A O 1
ATOM 755 N N . LYS A 1 96 ? -22.065 -6.070 25.987 1.00 52.81 96 LYS A N 1
ATOM 756 C CA . LYS A 1 96 ? -22.812 -6.133 24.715 1.00 52.81 96 LYS A CA 1
ATOM 757 C C . LYS A 1 96 ? -22.444 -4.997 23.749 1.00 52.81 96 LYS A C 1
ATOM 759 O O . LYS A 1 96 ? -22.302 -5.251 22.554 1.00 52.81 96 LYS A O 1
ATOM 764 N N . CYS A 1 97 ? -22.220 -3.783 24.257 1.00 51.53 97 CYS A N 1
ATOM 765 C CA . CYS A 1 97 ? -21.704 -2.656 23.471 1.00 51.53 97 CYS A CA 1
ATOM 766 C C . CYS A 1 97 ? -20.238 -2.856 23.041 1.00 51.53 97 CYS A C 1
ATOM 768 O O . CYS A 1 97 ? -19.904 -2.591 21.889 1.00 51.53 97 CYS A O 1
ATOM 770 N N . PHE A 1 98 ? -19.375 -3.382 23.919 1.00 48.94 98 PHE A N 1
ATOM 771 C CA . PHE A 1 98 ? -17.970 -3.699 23.605 1.00 48.94 98 PHE A CA 1
ATOM 772 C C . PHE A 1 98 ? -17.803 -4.925 22.685 1.00 48.94 98 PHE A C 1
ATOM 774 O O . PHE A 1 98 ? -16.794 -5.050 21.990 1.00 48.94 98 PHE A O 1
ATOM 781 N N . PHE A 1 99 ? -18.787 -5.829 22.645 1.00 48.84 99 PHE A N 1
ATOM 782 C CA . PHE A 1 99 ? -18.828 -6.962 21.714 1.00 48.84 99 PHE A CA 1
ATOM 783 C C . PHE A 1 99 ? -19.188 -6.562 20.285 1.00 48.84 99 PHE A C 1
ATOM 785 O O . PHE A 1 99 ? -19.026 -7.379 19.372 1.00 48.84 99 PHE A O 1
ATOM 792 N N . GLN A 1 100 ? -19.646 -5.329 20.062 1.00 50.47 100 GLN A N 1
ATOM 793 C CA . GLN A 1 100 ? -19.838 -4.810 18.719 1.00 50.47 100 GLN A CA 1
ATOM 794 C C . GLN A 1 100 ? -18.449 -4.583 18.105 1.00 50.47 100 GLN A C 1
ATOM 796 O O . GLN A 1 100 ? -17.818 -3.550 18.309 1.00 50.47 100 GLN A O 1
ATOM 801 N N . LYS A 1 101 ? -17.942 -5.611 17.411 1.00 50.19 101 LYS A N 1
ATOM 802 C CA . LYS A 1 101 ? -16.676 -5.608 16.668 1.00 50.19 101 LYS A CA 1
ATOM 803 C C . LYS A 1 101 ? -16.691 -4.474 15.641 1.00 50.19 101 LYS A C 1
ATOM 805 O O . LYS A 1 101 ? -17.144 -4.671 14.520 1.00 50.19 101 LYS A O 1
ATOM 810 N N . LYS A 1 102 ? -16.215 -3.297 16.030 1.00 55.75 102 LYS A N 1
ATOM 811 C CA . LYS A 1 102 ? -15.966 -2.183 15.117 1.00 55.75 102 LYS A CA 1
ATOM 812 C C . LYS A 1 102 ? -14.491 -2.214 14.772 1.00 55.75 102 LYS A C 1
ATOM 814 O O . LYS A 1 102 ? -13.663 -1.775 15.558 1.00 55.75 102 LYS A O 1
ATOM 819 N N . PHE A 1 103 ? -14.181 -2.838 13.647 1.00 54.62 103 PHE A N 1
ATOM 820 C CA . PHE A 1 103 ? -12.858 -2.793 13.049 1.00 54.62 103 PHE A CA 1
ATOM 821 C C . PHE A 1 103 ? -12.987 -2.037 11.747 1.00 54.62 103 PHE A C 1
ATOM 823 O O . PHE A 1 103 ? -13.849 -2.393 10.943 1.00 54.62 103 PHE A O 1
ATOM 830 N N . LEU A 1 104 ? -12.059 -1.113 11.501 1.00 51.88 104 LEU A N 1
ATOM 831 C CA . LEU A 1 104 ? -11.897 -0.551 10.174 1.00 51.88 104 LEU A CA 1
ATOM 832 C C . LEU A 1 104 ? -11.463 -1.679 9.245 1.00 51.88 104 LEU A C 1
ATOM 834 O O . LEU A 1 104 ? -10.315 -2.135 9.236 1.00 51.88 104 LEU A O 1
ATOM 838 N N . THR A 1 105 ? -12.430 -2.162 8.484 1.00 56.31 105 THR A N 1
ATOM 839 C CA . THR A 1 105 ? -12.231 -3.174 7.462 1.00 56.31 105 THR A CA 1
ATOM 840 C C . THR A 1 105 ? -12.204 -2.501 6.104 1.00 56.31 105 THR A C 1
ATOM 842 O O . THR A 1 105 ? -12.932 -1.543 5.838 1.00 56.31 105 THR A O 1
ATOM 845 N N . LEU A 1 106 ? -11.361 -3.021 5.224 1.00 55.47 106 LEU A N 1
ATOM 846 C CA . LEU A 1 106 ? -11.417 -2.729 3.807 1.00 55.47 106 LEU A CA 1
ATOM 847 C C . LEU A 1 106 ? -12.579 -3.550 3.229 1.00 55.47 106 LEU A C 1
ATOM 849 O O . LEU A 1 106 ? -12.490 -4.773 3.102 1.00 55.47 106 LEU A O 1
ATOM 853 N N . TRP A 1 107 ? -13.696 -2.876 2.980 1.00 45.97 107 TRP A N 1
ATOM 854 C CA . TRP A 1 107 ? -14.976 -3.414 2.520 1.00 45.97 107 TRP A CA 1
ATOM 855 C C . TRP A 1 107 ? -15.414 -4.710 3.229 1.00 45.97 107 TRP A C 1
ATOM 857 O O . TRP A 1 107 ? -15.879 -5.637 2.584 1.00 45.97 107 TRP A O 1
ATOM 867 N N . ASN A 1 108 ? -15.228 -4.850 4.548 1.00 53.56 108 ASN A N 1
ATOM 868 C CA . ASN A 1 108 ? -15.562 -6.084 5.289 1.00 53.56 108 ASN A CA 1
ATOM 869 C C . ASN A 1 108 ? -14.847 -7.375 4.792 1.00 53.56 108 ASN A C 1
ATOM 871 O O . ASN A 1 108 ? -15.129 -8.463 5.288 1.00 53.56 108 ASN A O 1
ATOM 875 N N . ILE A 1 109 ? -13.918 -7.274 3.825 1.00 54.47 109 ILE A N 1
ATOM 876 C CA . ILE A 1 109 ? -13.171 -8.399 3.230 1.00 54.47 109 ILE A CA 1
ATOM 877 C C . ILE A 1 109 ? -11.830 -8.580 3.948 1.00 54.47 109 ILE A C 1
ATOM 879 O O . ILE A 1 109 ? -11.406 -9.709 4.183 1.00 54.47 109 ILE A O 1
ATOM 883 N N . TYR A 1 110 ? -11.169 -7.480 4.319 1.00 55.53 110 TYR A N 1
ATOM 884 C CA . TYR A 1 110 ? -9.882 -7.515 5.014 1.00 55.53 110 TYR A CA 1
ATOM 885 C C . TYR A 1 110 ? -9.876 -6.593 6.228 1.00 55.53 110 TYR A C 1
ATOM 887 O O . TYR A 1 110 ? -10.216 -5.414 6.132 1.00 55.53 110 TYR A O 1
ATOM 895 N N . VAL A 1 111 ? -9.436 -7.116 7.373 1.00 62.50 111 VAL A N 1
ATOM 896 C CA . VAL A 1 111 ? -9.023 -6.273 8.499 1.00 62.50 111 VAL A CA 1
ATOM 897 C C . VAL A 1 111 ? -7.736 -5.572 8.076 1.00 62.50 111 VAL A C 1
ATOM 899 O O . VAL A 1 111 ? -6.783 -6.234 7.669 1.00 62.50 111 VAL A O 1
ATOM 902 N N . LEU A 1 112 ? -7.723 -4.239 8.128 1.00 62.22 112 LEU A N 1
ATOM 903 C CA . LEU A 1 112 ? -6.520 -3.464 7.840 1.00 62.22 112 LEU A CA 1
ATOM 904 C C . LEU A 1 112 ? -5.496 -3.708 8.946 1.00 62.22 112 LEU A C 1
ATOM 906 O O . LEU A 1 112 ? -5.661 -3.237 10.071 1.00 62.22 112 LEU A O 1
ATOM 910 N N . ASP A 1 113 ? -4.458 -4.461 8.610 1.00 62.88 113 ASP A N 1
ATOM 911 C CA . ASP A 1 113 ? -3.348 -4.786 9.487 1.00 62.88 113 ASP A CA 1
ATOM 912 C C . ASP A 1 113 ? -2.009 -4.513 8.779 1.00 62.88 113 ASP A C 1
ATOM 914 O O . ASP A 1 113 ? -1.937 -4.295 7.564 1.00 62.88 113 ASP A O 1
ATOM 918 N N . ARG A 1 114 ? -0.915 -4.548 9.544 1.00 64.06 114 ARG A N 1
ATOM 919 C CA . ARG A 1 114 ? 0.433 -4.351 8.994 1.00 64.06 114 ARG A CA 1
ATOM 920 C C . ARG A 1 114 ? 0.821 -5.448 7.994 1.00 64.06 114 ARG A C 1
ATOM 922 O O . ARG A 1 114 ? 1.635 -5.181 7.110 1.00 64.06 114 ARG A O 1
ATOM 929 N N . SER A 1 115 ? 0.254 -6.657 8.091 1.00 69.50 115 SER A N 1
ATOM 930 C CA . SER A 1 115 ? 0.558 -7.766 7.176 1.00 69.50 115 SER A CA 1
ATOM 931 C C . SER A 1 115 ? 0.136 -7.493 5.732 1.00 6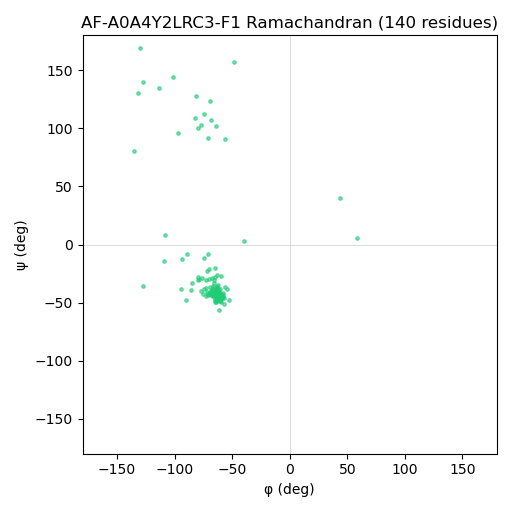9.50 115 SER A C 1
ATOM 933 O O . SER A 1 115 ? 0.804 -7.970 4.810 1.00 69.50 115 SER A O 1
ATOM 935 N N . LEU A 1 116 ? -0.894 -6.669 5.509 1.00 69.44 116 LEU A N 1
ATOM 936 C CA . LEU A 1 116 ? -1.325 -6.275 4.167 1.00 69.44 116 LEU A CA 1
ATOM 937 C C . LEU A 1 116 ? -0.206 -5.544 3.403 1.00 69.44 116 LEU A C 1
ATOM 939 O O . LEU A 1 116 ? -0.003 -5.796 2.217 1.00 69.44 116 LEU A O 1
ATOM 943 N N . ILE A 1 117 ? 0.578 -4.706 4.093 1.00 66.06 117 ILE A N 1
ATOM 944 C CA . ILE A 1 117 ? 1.731 -3.995 3.513 1.00 66.06 117 ILE A CA 1
ATOM 945 C C . ILE A 1 117 ? 2.807 -4.998 3.087 1.00 66.06 117 ILE A C 1
ATOM 947 O O . ILE A 1 117 ? 3.285 -4.964 1.953 1.00 66.06 117 ILE A O 1
ATOM 951 N N . PHE A 1 118 ? 3.165 -5.924 3.981 1.00 69.88 118 PHE A N 1
ATOM 952 C CA . PHE A 1 118 ? 4.170 -6.949 3.692 1.00 69.88 118 PHE A CA 1
ATOM 953 C C . PHE A 1 118 ? 3.731 -7.876 2.554 1.00 69.88 118 PHE A C 1
ATOM 955 O O . PHE A 1 118 ? 4.546 -8.239 1.708 1.00 69.88 118 PHE A O 1
ATOM 962 N N . THR A 1 119 ? 2.441 -8.202 2.486 1.00 79.31 119 THR A N 1
ATOM 963 C CA . THR A 1 119 ? 1.863 -9.018 1.412 1.00 79.31 119 THR A CA 1
ATOM 964 C C . THR A 1 119 ? 1.874 -8.273 0.077 1.00 79.31 119 THR A C 1
ATOM 966 O O . THR 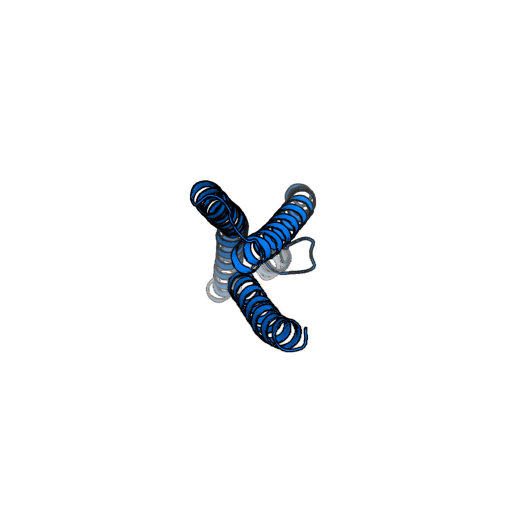A 1 119 ? 2.254 -8.848 -0.942 1.00 79.31 119 THR A O 1
ATOM 969 N N . ALA A 1 120 ? 1.529 -6.983 0.060 1.00 72.62 120 ALA A N 1
ATOM 970 C CA . ALA A 1 120 ? 1.583 -6.155 -1.144 1.00 72.62 120 ALA A CA 1
ATOM 971 C C . ALA A 1 120 ? 3.017 -6.027 -1.693 1.00 72.62 120 ALA A C 1
ATOM 973 O O . ALA A 1 120 ? 3.247 -6.222 -2.885 1.00 72.62 120 ALA A O 1
ATOM 974 N N . ILE A 1 121 ? 4.005 -5.780 -0.827 1.00 73.62 121 ILE A N 1
ATOM 975 C CA . ILE A 1 121 ? 5.419 -5.713 -1.233 1.00 73.62 121 ILE A CA 1
ATOM 976 C C . ILE A 1 121 ? 5.914 -7.088 -1.700 1.00 73.62 121 ILE A C 1
ATOM 978 O O . ILE A 1 121 ? 6.568 -7.197 -2.738 1.00 73.62 121 ILE A O 1
ATOM 982 N N . GLY A 1 122 ? 5.584 -8.150 -0.960 1.00 76.94 122 GLY A N 1
ATOM 983 C CA . GLY A 1 122 ? 5.987 -9.516 -1.286 1.00 76.94 122 GLY A CA 1
ATOM 984 C C . GLY A 1 122 ? 5.419 -9.993 -2.621 1.00 76.94 122 GLY A C 1
ATOM 985 O O . GLY A 1 122 ? 6.138 -10.598 -3.415 1.00 76.94 122 GLY A O 1
ATOM 986 N N . THR A 1 123 ? 4.156 -9.678 -2.912 1.00 81.38 123 THR A N 1
ATOM 987 C CA . THR A 1 123 ? 3.531 -9.991 -4.206 1.00 81.38 123 THR A CA 1
ATOM 988 C C . THR A 1 123 ? 4.160 -9.189 -5.337 1.00 81.38 123 THR A C 1
ATOM 990 O O . THR A 1 123 ? 4.516 -9.788 -6.349 1.00 81.38 123 THR A O 1
ATOM 993 N N . LEU A 1 124 ? 4.398 -7.885 -5.156 1.00 77.19 124 LEU A N 1
ATOM 994 C CA . LEU A 1 124 ? 5.084 -7.058 -6.153 1.00 77.19 124 LEU A CA 1
ATOM 995 C C . LEU A 1 124 ? 6.476 -7.617 -6.491 1.00 77.19 124 LEU A C 1
ATOM 997 O O . LEU A 1 124 ? 6.815 -7.770 -7.662 1.00 77.19 124 LEU A O 1
ATOM 1001 N N . LEU A 1 125 ? 7.254 -7.997 -5.475 1.00 75.50 125 LEU A N 1
ATOM 1002 C CA . LEU A 1 125 ? 8.582 -8.584 -5.651 1.00 75.50 125 LEU A CA 1
ATOM 1003 C C . LEU A 1 125 ? 8.518 -9.966 -6.319 1.00 75.50 125 LEU A C 1
ATOM 1005 O O . LEU A 1 125 ? 9.291 -10.246 -7.232 1.00 75.50 125 LEU A O 1
ATOM 1009 N N . THR A 1 126 ? 7.570 -10.814 -5.912 1.00 82.31 126 THR A N 1
ATOM 1010 C CA . THR A 1 126 ? 7.379 -12.155 -6.490 1.00 82.31 126 THR A CA 1
ATOM 1011 C C . THR A 1 126 ? 7.006 -12.066 -7.966 1.00 82.31 126 THR A C 1
ATOM 1013 O O . THR A 1 126 ? 7.631 -12.723 -8.799 1.00 82.31 126 THR A O 1
ATOM 1016 N N . TYR A 1 127 ? 6.031 -11.221 -8.311 1.00 78.25 127 TYR A N 1
ATOM 1017 C CA . TYR A 1 127 ? 5.643 -11.009 -9.701 1.00 78.25 127 TYR A CA 1
ATOM 1018 C C . TYR A 1 127 ? 6.754 -10.327 -10.506 1.00 78.25 127 TYR A C 1
ATOM 1020 O O . TYR A 1 127 ? 6.993 -10.727 -11.643 1.00 78.25 127 TYR A O 1
ATOM 1028 N N . GLY A 1 128 ? 7.494 -9.381 -9.919 1.00 73.56 128 GLY A N 1
ATOM 1029 C CA . GLY A 1 128 ? 8.663 -8.763 -10.549 1.00 73.56 128 GLY A CA 1
ATOM 1030 C C . GLY A 1 128 ? 9.757 -9.779 -10.900 1.00 73.56 128 GLY A C 1
ATOM 1031 O O . GLY A 1 128 ? 10.258 -9.788 -12.024 1.00 73.56 128 GLY A O 1
ATOM 1032 N N . ILE A 1 129 ? 10.081 -10.699 -9.984 1.00 75.25 129 ILE A N 1
ATOM 1033 C CA . ILE A 1 129 ? 11.039 -11.790 -10.235 1.00 75.25 129 ILE A CA 1
ATOM 1034 C C . ILE A 1 129 ? 10.513 -12.740 -11.317 1.00 75.25 129 ILE A C 1
ATOM 1036 O O . ILE A 1 129 ? 11.267 -13.133 -12.213 1.00 75.25 129 ILE A O 1
ATOM 1040 N N . LEU A 1 130 ? 9.229 -13.111 -11.263 1.00 79.81 130 LEU A N 1
ATOM 1041 C CA . LEU A 1 130 ? 8.616 -13.998 -12.255 1.00 79.81 130 LEU A CA 1
ATOM 1042 C C . LEU A 1 130 ? 8.695 -13.388 -13.662 1.00 79.81 130 LEU A C 1
ATOM 1044 O O . LEU A 1 130 ? 9.098 -14.055 -14.613 1.00 79.81 130 LEU A O 1
ATOM 1048 N N . LEU A 1 131 ? 8.382 -12.098 -13.779 1.00 73.56 131 LEU A N 1
ATOM 1049 C CA . LEU A 1 131 ? 8.464 -11.354 -15.030 1.00 73.56 131 LEU A CA 1
ATOM 1050 C C . LEU A 1 131 ? 9.909 -11.234 -15.524 1.00 73.56 131 LEU A C 1
ATOM 1052 O O . LEU A 1 131 ? 10.174 -11.532 -16.687 1.00 73.56 131 LEU A O 1
ATOM 1056 N N . GLY A 1 132 ? 10.861 -10.873 -14.659 1.00 68.44 132 GLY A N 1
ATOM 1057 C CA . GLY A 1 132 ? 12.273 -10.765 -15.040 1.00 68.44 132 GLY A CA 1
ATOM 1058 C C . GLY A 1 132 ? 12.874 -12.100 -15.500 1.00 68.44 132 GLY A C 1
ATOM 1059 O O . GLY A 1 132 ? 13.633 -12.161 -16.470 1.00 68.44 132 GLY A O 1
ATOM 1060 N N . THR A 1 133 ? 12.495 -13.202 -14.850 1.00 73.12 133 THR A N 1
ATOM 1061 C CA . THR A 1 133 ? 12.969 -14.549 -15.208 1.00 73.12 133 THR A CA 1
ATOM 1062 C C . THR A 1 133 ? 12.319 -15.095 -16.483 1.00 73.12 133 THR A C 1
ATOM 1064 O O . THR A 1 133 ? 13.012 -15.718 -17.295 1.00 73.12 133 THR A O 1
ATOM 1067 N N . LEU A 1 134 ? 11.025 -14.843 -16.708 1.00 69.62 134 LEU A N 1
ATOM 1068 C CA . LEU A 1 134 ? 10.327 -15.220 -17.943 1.00 69.62 134 LEU A CA 1
ATOM 1069 C C . LEU A 1 134 ? 10.763 -14.362 -19.139 1.00 69.62 134 LEU A C 1
ATOM 1071 O O . LEU A 1 134 ? 11.042 -14.913 -20.205 1.00 69.62 134 LEU A O 1
ATOM 1075 N N . GLY A 1 135 ? 10.907 -13.046 -18.957 1.00 60.81 135 GLY A N 1
ATOM 1076 C CA . 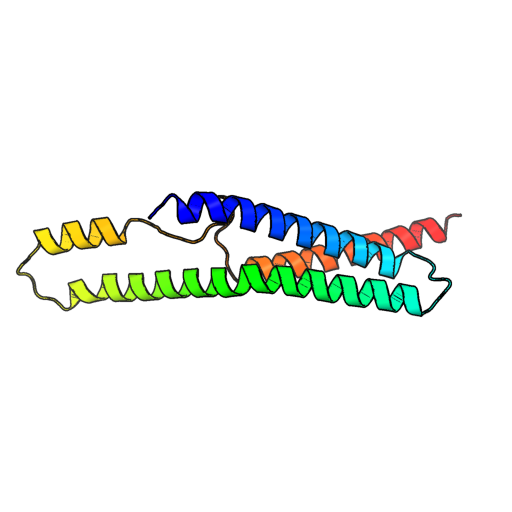GLY A 1 135 ? 11.355 -12.118 -20.000 1.00 60.81 135 GLY A CA 1
ATOM 1077 C C . GLY A 1 135 ? 12.742 -12.470 -20.540 1.00 60.81 135 GLY A C 1
ATOM 1078 O O . GLY A 1 135 ? 12.943 -12.546 -21.752 1.00 60.81 135 GLY A O 1
ATOM 1079 N N . LYS A 1 136 ? 13.682 -12.829 -19.655 1.00 57.56 136 LYS A N 1
ATOM 1080 C CA . LYS A 1 136 ? 15.021 -13.293 -20.054 1.00 57.56 136 LYS A CA 1
ATOM 1081 C C . LYS A 1 136 ? 14.986 -14.585 -20.882 1.00 57.56 136 LYS A C 1
ATOM 1083 O O . LYS A 1 136 ? 15.796 -14.756 -21.788 1.00 57.56 136 LYS A O 1
ATOM 1088 N N . LYS A 1 137 ? 14.052 -15.501 -20.604 1.00 57.19 137 LYS A N 1
ATOM 1089 C CA . LYS A 1 137 ? 13.885 -16.741 -21.385 1.00 57.19 137 LYS A CA 1
ATOM 1090 C C . LYS A 1 137 ? 13.273 -16.504 -22.767 1.00 57.19 137 LYS A C 1
ATOM 1092 O O . LYS A 1 137 ? 13.579 -17.269 -23.678 1.00 57.19 137 LYS A O 1
ATOM 1097 N N . LEU A 1 138 ? 12.423 -15.489 -22.914 1.00 51.56 138 LEU A N 1
ATOM 1098 C CA . LEU A 1 138 ? 11.823 -15.100 -24.194 1.00 51.56 138 LEU A CA 1
ATOM 1099 C C . LEU A 1 138 ? 12.813 -14.333 -25.083 1.00 51.56 138 LEU 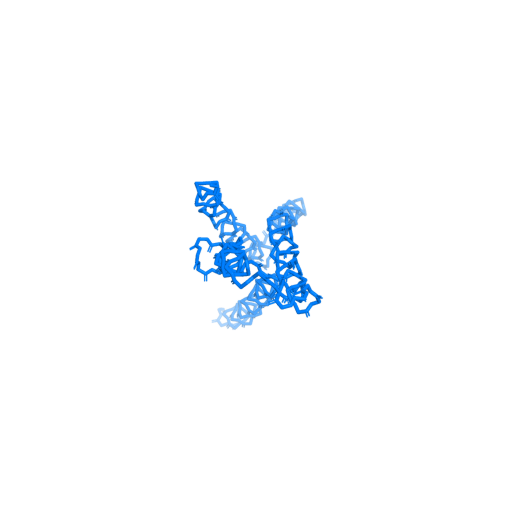A C 1
ATOM 1101 O O . LEU A 1 138 ? 12.900 -14.637 -26.266 1.00 51.56 138 LEU A O 1
ATOM 1105 N N . SER A 1 139 ? 13.631 -13.441 -24.514 1.00 47.41 139 SER A N 1
ATOM 1106 C CA . SER A 1 139 ? 14.639 -12.674 -25.268 1.00 47.41 139 SER A CA 1
ATOM 1107 C C . SER A 1 139 ? 15.820 -13.506 -25.788 1.00 47.41 139 SER A C 1
ATOM 1109 O O . SER A 1 139 ? 16.491 -13.071 -26.712 1.00 47.41 139 SER A O 1
ATOM 1111 N N . VAL A 1 140 ? 16.105 -14.677 -25.207 1.00 49.28 140 VAL A N 1
ATOM 1112 C CA . VAL A 1 140 ? 17.184 -15.587 -25.664 1.00 49.28 140 VAL A CA 1
ATOM 1113 C C . VAL A 1 140 ? 16.686 -16.581 -26.726 1.00 49.28 140 VAL A C 1
ATOM 1115 O O . VAL A 1 140 ? 17.472 -17.324 -27.307 1.00 49.28 140 VAL A O 1
ATOM 1118 N N . ARG A 1 141 ? 15.372 -16.631 -26.977 1.00 42.66 141 ARG A N 1
ATOM 1119 C CA . ARG A 1 141 ? 14.744 -17.576 -27.913 1.00 42.66 141 ARG A CA 1
ATOM 1120 C C . ARG A 1 141 ? 14.252 -16.909 -29.209 1.00 42.66 141 ARG A C 1
ATOM 1122 O O . ARG A 1 141 ? 13.565 -17.569 -29.986 1.00 42.66 141 ARG A O 1
ATOM 1129 N N . MET A 1 142 ? 14.588 -15.637 -29.411 1.00 42.97 142 MET A N 1
ATOM 1130 C CA . MET A 1 142 ? 14.317 -14.838 -30.609 1.00 42.97 142 MET A CA 1
ATOM 1131 C C . MET A 1 142 ? 15.649 -14.457 -31.251 1.00 42.97 142 MET A C 1
ATOM 1133 O O . MET A 1 142 ? 15.710 -14.477 -32.496 1.00 42.97 142 MET A O 1
#